Protein AF-A0A2M7H179-F1 (afdb_monomer_lite)

Secondary structure (DSSP, 8-state):
----HHHHHHHHHHHHHHHTTS------EEEEEEESTT-SS--EEEEEEPP-HHHHHHHHHHHHHHHTSS-TT-----SPP--EEEEEE-S---

Radius of gyration: 16.03 Å; chains: 1; bounding box: 42×27×37 Å

Structure (mmCIF, N/CA/C/O backbone):
data_AF-A0A2M7H179-F1
#
_entry.id   AF-A0A2M7H179-F1
#
loop_
_atom_site.group_PDB
_atom_site.id
_atom_site.type_symbol
_atom_site.label_atom_id
_atom_site.label_alt_id
_atom_site.label_comp_id
_atom_site.label_asym_id
_atom_site.label_entity_id
_atom_site.label_seq_id
_atom_site.pdbx_PDB_ins_code
_atom_site.Cartn_x
_atom_site.Cartn_y
_atom_site.Cartn_z
_atom_site.occupancy
_atom_site.B_iso_or_equiv
_atom_site.auth_seq_id
_atom_site.auth_comp_id
_atom_site.auth_asym_id
_atom_site.auth_atom_id
_atom_site.pdbx_PDB_model_num
ATOM 1 N N . GLY A 1 1 ? 4.312 -3.389 12.283 1.00 72.38 1 GLY A N 1
ATOM 2 C CA . GLY A 1 1 ? 3.454 -2.820 13.332 1.00 72.38 1 GLY A CA 1
ATOM 3 C C . GLY A 1 1 ? 3.086 -3.909 14.310 1.00 72.38 1 GLY A C 1
ATOM 4 O O . GLY A 1 1 ? 3.125 -5.075 13.933 1.00 72.38 1 GLY A O 1
ATOM 5 N N . SER A 1 2 ? 2.762 -3.520 15.535 1.00 85.38 2 SER A N 1
ATOM 6 C CA . SER A 1 2 ? 2.171 -4.371 16.568 1.00 85.38 2 SER A CA 1
ATOM 7 C C . SER A 1 2 ? 0.915 -3.653 17.049 1.00 85.38 2 SER A C 1
ATOM 9 O O . SER A 1 2 ? 0.976 -2.438 17.205 1.00 85.38 2 SER A O 1
ATOM 11 N N . LEU A 1 3 ? -0.190 -4.372 17.232 1.00 91.31 3 LEU A N 1
ATOM 12 C CA . LEU A 1 3 ? -1.471 -3.828 17.694 1.00 91.31 3 LEU A CA 1
ATOM 13 C C . LEU A 1 3 ? -2.041 -4.761 18.764 1.00 91.31 3 LEU A C 1
ATOM 15 O O . LEU A 1 3 ? -1.889 -5.978 18.634 1.00 91.31 3 LEU A O 1
ATOM 19 N N . SER A 1 4 ? -2.689 -4.208 19.788 1.00 92.50 4 SER A N 1
ATOM 20 C CA . SER A 1 4 ? -3.566 -4.987 20.671 1.00 92.50 4 SER A CA 1
ATOM 21 C C . SER A 1 4 ? -4.890 -5.336 19.975 1.00 92.50 4 SER A C 1
ATOM 23 O O . SER A 1 4 ? -5.225 -4.775 18.926 1.00 92.50 4 SER A O 1
ATOM 25 N N . ASP A 1 5 ? -5.674 -6.239 20.564 1.00 92.69 5 ASP A N 1
ATOM 26 C CA . ASP A 1 5 ? -6.997 -6.599 20.040 1.00 92.69 5 ASP A CA 1
ATOM 27 C C . ASP A 1 5 ? -7.956 -5.393 20.045 1.00 92.69 5 ASP A C 1
ATOM 29 O O . ASP A 1 5 ? -8.734 -5.194 19.109 1.00 92.69 5 ASP A O 1
ATOM 33 N N . GLU A 1 6 ? -7.865 -4.528 21.058 1.00 90.19 6 GLU A N 1
ATOM 34 C CA . GLU A 1 6 ? -8.649 -3.293 21.140 1.00 90.19 6 GLU A CA 1
ATOM 35 C C . GLU A 1 6 ? -8.257 -2.299 20.039 1.00 90.19 6 GLU A C 1
ATOM 37 O O . GLU A 1 6 ? -9.121 -1.677 19.413 1.00 90.19 6 GLU A O 1
ATOM 42 N N . GLU A 1 7 ? -6.958 -2.167 19.766 1.00 94.06 7 GLU A N 1
ATOM 43 C CA . GLU A 1 7 ? -6.448 -1.316 18.690 1.00 94.06 7 GLU A CA 1
ATOM 44 C C . GLU A 1 7 ? -6.856 -1.852 17.314 1.00 94.06 7 GLU A C 1
ATOM 46 O O . GLU A 1 7 ? -7.247 -1.074 16.440 1.00 94.06 7 GLU A O 1
ATOM 51 N N . LEU A 1 8 ? -6.853 -3.178 17.133 1.00 93.94 8 LEU A N 1
ATOM 52 C CA . LEU A 1 8 ? -7.301 -3.835 15.908 1.00 93.94 8 LEU A CA 1
ATOM 53 C C . LEU A 1 8 ? -8.757 -3.483 15.573 1.00 93.94 8 LEU A C 1
ATOM 55 O O . LEU A 1 8 ? -9.056 -3.159 14.421 1.00 93.94 8 LEU A O 1
ATOM 59 N N . LEU A 1 9 ? -9.660 -3.478 16.561 1.00 94.25 9 LEU A N 1
ATOM 60 C CA . LEU A 1 9 ? -11.052 -3.054 16.355 1.00 94.25 9 LEU A CA 1
ATOM 61 C C . LEU A 1 9 ? -11.141 -1.599 15.872 1.00 94.25 9 LEU A C 1
ATOM 63 O O . LEU A 1 9 ? -11.945 -1.281 14.988 1.00 94.25 9 LEU A O 1
ATOM 67 N N . GLY A 1 10 ? -10.290 -0.726 16.418 1.00 94.62 10 GLY A N 1
ATOM 68 C CA . GLY A 1 10 ? -10.147 0.659 15.974 1.00 94.62 10 GLY A CA 1
ATOM 69 C C . GLY A 1 10 ? -9.713 0.753 14.511 1.00 94.62 10 GLY A C 1
ATOM 70 O O . GLY A 1 10 ? -10.388 1.413 13.715 1.00 94.62 10 GLY A O 1
ATOM 71 N N . VAL A 1 11 ? -8.645 0.038 14.137 1.00 95.69 11 VAL A N 1
ATOM 72 C CA . VAL A 1 11 ? -8.137 -0.009 12.754 1.00 95.69 11 VAL A CA 1
ATOM 73 C C . VAL A 1 11 ? -9.227 -0.477 11.794 1.00 95.69 11 VAL A C 1
ATOM 75 O O . VAL A 1 11 ? -9.500 0.205 10.811 1.00 95.69 11 VAL A O 1
ATOM 78 N N . LEU A 1 12 ? -9.911 -1.584 12.096 1.00 96.31 12 LEU A N 1
ATOM 79 C CA . LEU A 1 12 ? -10.965 -2.131 11.235 1.00 96.31 12 LEU A CA 1
ATOM 80 C C . LEU A 1 12 ? -12.093 -1.120 10.985 1.00 96.31 12 LEU A C 1
ATOM 82 O O . LEU A 1 12 ? -12.551 -0.964 9.849 1.00 96.31 12 LEU A O 1
ATOM 86 N N . LYS A 1 13 ? -12.530 -0.401 12.027 1.00 97.00 13 LYS A N 1
ATOM 87 C CA . LYS A 1 13 ? -13.579 0.622 11.913 1.00 97.00 13 LYS A CA 1
ATOM 88 C C . LYS A 1 13 ? -13.131 1.805 11.050 1.00 97.00 13 LYS A C 1
ATOM 90 O O . LYS A 1 13 ? -13.905 2.271 10.206 1.00 97.00 13 LYS A O 1
ATOM 95 N N . ILE A 1 14 ? -11.896 2.270 11.239 1.00 97.56 14 ILE A N 1
ATOM 96 C CA . ILE A 1 14 ? -11.317 3.376 10.466 1.00 97.56 14 ILE A CA 1
ATOM 97 C C . ILE A 1 14 ? -11.171 2.963 9.002 1.00 97.56 14 ILE A C 1
ATOM 99 O O . ILE A 1 14 ? -11.712 3.636 8.128 1.00 97.56 14 ILE A O 1
ATOM 103 N N . THR A 1 15 ? -10.536 1.821 8.725 1.00 97.50 15 THR A N 1
ATOM 104 C CA . THR A 1 15 ? -10.342 1.308 7.363 1.00 97.50 15 THR A CA 1
ATOM 105 C C . THR A 1 15 ? -11.671 1.129 6.633 1.00 97.50 15 THR A C 1
ATOM 107 O O . THR A 1 15 ? -11.794 1.543 5.480 1.00 97.50 15 THR A O 1
ATOM 110 N N . LYS A 1 16 ? -12.703 0.587 7.295 1.00 98.25 16 LYS A N 1
ATOM 111 C CA . LYS A 1 16 ? -14.042 0.461 6.702 1.00 98.25 16 LYS A CA 1
ATOM 112 C C . LYS A 1 16 ? -14.633 1.821 6.322 1.00 98.25 16 LYS A C 1
ATOM 114 O O . LYS A 1 16 ? -15.148 1.972 5.223 1.00 98.2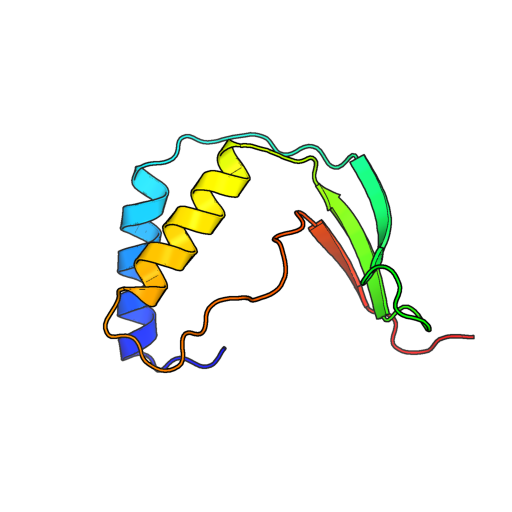5 16 LYS A O 1
ATOM 119 N N . THR A 1 17 ? -14.537 2.807 7.210 1.00 98.25 17 THR A N 1
ATOM 120 C CA . THR A 1 17 ? -15.053 4.162 6.952 1.00 98.25 17 THR A CA 1
ATOM 121 C C . THR A 1 17 ? -14.313 4.837 5.800 1.00 98.25 17 THR A C 1
ATOM 123 O O . THR A 1 17 ? -14.936 5.445 4.936 1.00 98.25 17 THR A O 1
ATOM 126 N N . 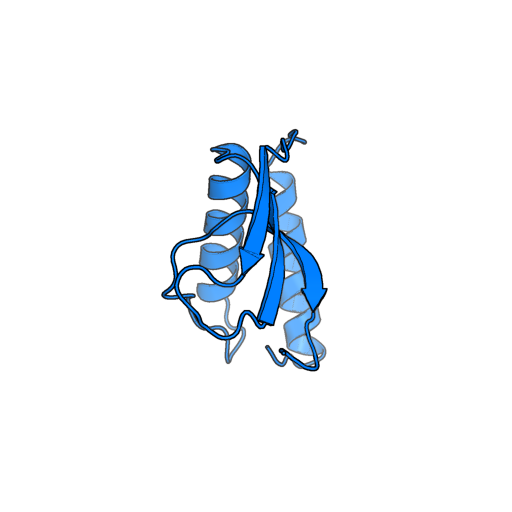VAL A 1 18 ? -12.983 4.715 5.765 1.00 98.31 18 VAL A N 1
ATOM 127 C CA . VAL A 1 18 ? -12.162 5.313 4.708 1.00 98.31 18 VAL A CA 1
ATOM 128 C C . VAL A 1 18 ? -12.498 4.688 3.359 1.00 98.31 18 VAL A C 1
ATOM 130 O O . VAL A 1 18 ? -12.830 5.417 2.431 1.00 98.31 18 VAL A O 1
ATOM 133 N N . THR A 1 19 ? -12.484 3.355 3.267 1.00 96.81 19 THR A N 1
ATOM 134 C CA . THR A 1 19 ? -12.700 2.620 2.006 1.00 96.81 19 THR A CA 1
ATOM 135 C C . THR A 1 19 ? -14.074 2.864 1.381 1.00 96.81 19 THR A C 1
ATOM 137 O O . THR A 1 19 ? -14.172 2.872 0.163 1.00 96.81 19 THR A O 1
ATOM 140 N N . GLN A 1 20 ? -15.111 3.159 2.173 1.00 98.00 20 GLN A N 1
ATOM 141 C CA . GLN A 1 20 ? -16.441 3.530 1.665 1.00 98.00 20 GLN A CA 1
ATOM 142 C C . GLN A 1 20 ? -16.472 4.837 0.856 1.00 98.00 20 GLN A C 1
ATOM 144 O O . GLN A 1 20 ? -17.457 5.099 0.173 1.00 98.00 20 GLN A O 1
ATOM 149 N N . ARG A 1 21 ? -15.428 5.670 0.946 1.00 97.44 21 ARG A N 1
ATOM 150 C CA . ARG A 1 21 ? -15.312 6.937 0.204 1.00 97.44 21 ARG A CA 1
ATOM 151 C C . ARG A 1 21 ? -14.551 6.792 -1.116 1.00 97.44 21 ARG A C 1
ATOM 153 O O . ARG A 1 21 ? -14.403 7.782 -1.828 1.00 97.44 21 ARG A O 1
ATOM 160 N N . HIS A 1 22 ? -14.042 5.599 -1.421 1.00 98.12 22 HIS A N 1
ATOM 161 C CA . HIS A 1 22 ? -13.293 5.327 -2.642 1.00 98.12 22 HIS A CA 1
ATOM 162 C C . HIS A 1 22 ? -14.055 4.327 -3.506 1.00 98.12 22 HIS A C 1
ATOM 164 O O . HIS A 1 22 ? -14.430 3.251 -3.044 1.00 98.12 22 HIS A O 1
ATOM 170 N N . GLU A 1 23 ? -14.237 4.672 -4.776 1.00 97.31 23 GLU A N 1
ATOM 171 C CA . GLU A 1 23 ? -14.755 3.740 -5.773 1.00 97.31 23 GLU A CA 1
ATOM 172 C C . GLU A 1 23 ? -13.699 2.686 -6.136 1.00 97.31 23 GLU A C 1
ATOM 174 O O . GLU A 1 23 ? -12.499 2.957 -6.024 1.00 97.31 23 GLU A O 1
ATOM 179 N N . PRO A 1 24 ? -14.105 1.488 -6.593 1.00 97.75 24 PRO A N 1
ATOM 180 C CA . PRO A 1 24 ? -13.177 0.516 -7.153 1.00 97.75 24 PRO A CA 1
ATOM 181 C C . PRO A 1 24 ? -12.353 1.114 -8.301 1.00 97.75 24 PRO A C 1
ATOM 183 O O . PRO A 1 24 ? -12.883 1.801 -9.172 1.00 97.75 24 PRO A O 1
ATOM 186 N N . PHE A 1 25 ? -11.058 0.806 -8.334 1.00 96.94 25 PHE A N 1
ATOM 187 C CA . PHE A 1 25 ? -10.130 1.288 -9.356 1.00 96.94 25 PHE A CA 1
ATOM 188 C C . PHE A 1 25 ? -9.198 0.169 -9.831 1.00 96.94 25 PHE A C 1
ATOM 190 O O . PHE A 1 25 ? -9.044 -0.862 -9.175 1.00 96.94 25 PHE A O 1
ATOM 197 N N . SER A 1 26 ? -8.586 0.371 -10.998 1.00 96.25 26 SER A N 1
ATOM 198 C CA . SER A 1 26 ? -7.620 -0.566 -11.580 1.00 96.25 26 SER A CA 1
ATOM 199 C C . SER A 1 26 ? -6.188 -0.113 -11.311 1.00 96.25 26 SER A C 1
ATOM 201 O O . SER A 1 26 ? -5.908 1.081 -11.270 1.00 96.25 26 SER A O 1
ATOM 203 N N . ILE A 1 27 ? -5.275 -1.071 -11.155 1.00 95.69 27 ILE A N 1
ATOM 204 C CA . ILE A 1 27 ? -3.837 -0.816 -11.012 1.00 95.69 27 ILE A CA 1
ATOM 205 C C . ILE A 1 27 ? -3.107 -1.603 -12.098 1.00 95.69 27 ILE A C 1
ATOM 207 O O . ILE A 1 27 ? -3.251 -2.823 -12.187 1.00 95.69 27 ILE A O 1
ATOM 211 N N . SER A 1 28 ? -2.290 -0.911 -12.887 1.00 96.44 28 SER A N 1
ATOM 212 C CA . SER A 1 28 ? -1.414 -1.523 -13.887 1.00 96.44 28 SER A CA 1
ATOM 213 C C . SER A 1 28 ? -0.065 -1.882 -13.270 1.00 96.44 28 SER A C 1
ATOM 215 O O . SER A 1 28 ? 0.516 -1.080 -12.539 1.00 96.44 28 SER A O 1
ATOM 217 N N . LEU A 1 29 ? 0.469 -3.063 -13.589 1.00 97.31 29 LEU A N 1
ATOM 218 C CA . LEU A 1 29 ? 1.848 -3.433 -13.260 1.00 97.31 29 LEU A CA 1
ATOM 219 C C . LEU A 1 29 ? 2.736 -3.179 -14.477 1.00 97.31 29 LEU A C 1
ATOM 221 O O . LEU A 1 29 ? 2.475 -3.722 -15.548 1.00 97.31 29 LEU A O 1
ATOM 225 N N . ILE A 1 30 ? 3.774 -2.358 -14.317 1.00 97.44 30 ILE A N 1
ATOM 226 C CA . ILE A 1 30 ? 4.505 -1.785 -15.460 1.00 97.44 30 ILE A CA 1
ATOM 227 C C . ILE A 1 30 ? 5.903 -2.370 -15.665 1.00 97.44 30 ILE A C 1
ATOM 229 O O . ILE A 1 30 ? 6.388 -2.400 -16.793 1.00 97.44 30 ILE A O 1
ATOM 233 N N . LYS A 1 31 ? 6.570 -2.854 -14.609 1.00 97.12 31 LYS A N 1
ATOM 234 C CA . LYS A 1 31 ? 7.886 -3.505 -14.730 1.00 97.12 31 LYS A CA 1
ATOM 235 C C . LYS A 1 31 ? 8.209 -4.397 -13.537 1.00 97.12 31 LYS A C 1
ATOM 237 O O . LYS A 1 31 ? 7.705 -4.176 -12.440 1.00 97.12 31 LYS A O 1
ATOM 242 N N . ILE A 1 32 ? 9.112 -5.356 -13.732 1.00 97.88 32 ILE A N 1
ATOM 243 C CA . ILE A 1 32 ? 9.697 -6.163 -12.654 1.00 97.88 32 ILE A CA 1
ATOM 244 C C . ILE A 1 32 ? 11.151 -5.736 -12.449 1.00 97.88 32 ILE A C 1
ATOM 246 O O . ILE A 1 32 ? 11.890 -5.584 -13.419 1.00 97.88 32 ILE A O 1
ATOM 250 N N . TYR A 1 33 ? 11.567 -5.525 -11.199 1.00 96.75 33 TYR A N 1
ATOM 251 C CA . TYR A 1 33 ? 12.938 -5.130 -10.867 1.00 96.75 33 TYR A CA 1
ATOM 252 C C . TYR A 1 33 ? 13.322 -5.499 -9.425 1.00 96.75 33 TYR A C 1
ATOM 254 O O . TYR A 1 33 ? 12.484 -5.916 -8.623 1.00 96.75 33 TYR A O 1
ATOM 262 N N . TYR A 1 34 ? 14.604 -5.355 -9.079 1.00 96.25 34 TYR A N 1
ATOM 263 C CA . TYR A 1 34 ? 15.081 -5.622 -7.723 1.00 96.25 34 TYR A CA 1
ATOM 264 C C . TYR A 1 34 ? 14.723 -4.508 -6.735 1.00 96.25 34 TYR A C 1
ATOM 266 O O . TYR A 1 34 ? 14.999 -3.329 -6.961 1.00 96.25 34 TYR A O 1
ATOM 274 N N . GLY A 1 35 ? 14.160 -4.912 -5.599 1.00 93.81 35 GLY A N 1
ATOM 275 C CA . GLY A 1 35 ? 13.767 -4.040 -4.504 1.00 93.81 35 GLY A CA 1
ATOM 276 C C . GLY A 1 35 ? 14.591 -4.248 -3.221 1.00 93.81 35 GLY A C 1
ATOM 277 O O . GLY A 1 35 ? 15.061 -5.358 -2.938 1.00 93.81 35 GLY A O 1
ATOM 278 N N . PRO A 1 36 ? 14.707 -3.214 -2.368 1.00 92.12 36 PRO A N 1
ATOM 279 C CA . PRO A 1 36 ? 14.383 -1.814 -2.649 1.00 92.12 36 PRO A CA 1
ATOM 280 C C . PRO A 1 36 ? 15.376 -1.187 -3.649 1.00 92.12 36 PRO A C 1
ATOM 2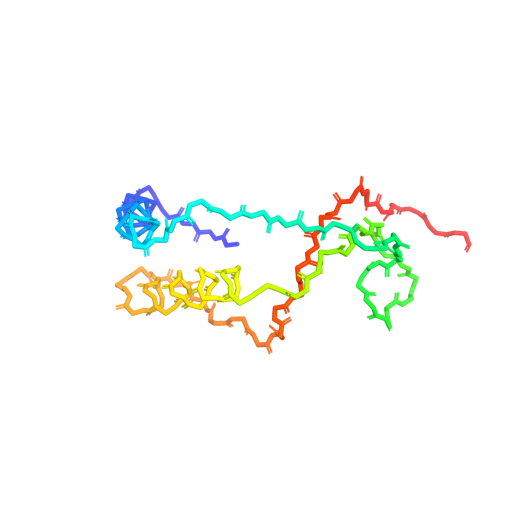82 O O . PRO A 1 36 ? 16.530 -1.621 -3.694 1.00 92.12 36 PRO A O 1
ATOM 285 N N . PRO A 1 37 ? 14.979 -0.143 -4.402 1.00 90.75 37 PRO A N 1
ATOM 286 C CA . PRO A 1 37 ? 15.886 0.584 -5.281 1.00 90.75 37 PRO A CA 1
ATOM 287 C C . PRO A 1 37 ? 17.153 1.037 -4.547 1.00 90.75 37 PRO A C 1
ATOM 289 O O . PRO A 1 37 ? 17.092 1.443 -3.385 1.00 90.75 37 PRO A O 1
ATOM 292 N N . LYS A 1 38 ? 18.293 1.025 -5.248 1.00 90.12 38 LYS A N 1
ATOM 293 C CA . LYS A 1 38 ? 19.596 1.509 -4.747 1.00 90.12 38 LYS A CA 1
ATOM 294 C C . LYS A 1 38 ? 20.148 0.745 -3.531 1.00 90.12 38 LYS A C 1
ATOM 296 O O . LYS A 1 38 ? 21.078 1.226 -2.890 1.00 90.12 38 LYS A O 1
ATOM 301 N N . LYS A 1 39 ? 19.612 -0.440 -3.212 1.00 90.38 39 LYS A N 1
ATOM 302 C CA . LYS A 1 39 ? 20.122 -1.302 -2.140 1.00 90.38 39 LYS A CA 1
ATOM 303 C C . LYS A 1 39 ? 20.746 -2.572 -2.715 1.00 90.38 39 LYS A C 1
ATOM 305 O O . LYS A 1 39 ? 20.037 -3.390 -3.292 1.00 90.38 39 LYS A O 1
ATOM 310 N N . MET A 1 40 ? 22.056 -2.724 -2.514 1.00 90.62 40 MET A N 1
ATOM 311 C CA . MET A 1 40 ? 22.830 -3.907 -2.902 1.00 90.62 40 MET A CA 1
ATOM 312 C C . MET A 1 40 ? 23.434 -4.591 -1.658 1.00 90.62 40 MET A C 1
ATOM 314 O O . MET A 1 40 ? 23.878 -3.879 -0.754 1.00 90.62 40 MET A O 1
ATOM 318 N N . PRO A 1 41 ? 23.456 -5.935 -1.589 1.00 92.56 41 PRO A N 1
ATOM 319 C CA . PRO A 1 41 ? 22.773 -6.851 -2.505 1.00 92.56 41 PRO A CA 1
ATOM 320 C C . PRO A 1 41 ? 21.239 -6.689 -2.430 1.00 92.56 41 PRO A C 1
ATOM 322 O O . PRO A 1 41 ? 20.712 -6.237 -1.402 1.00 92.56 41 PRO A O 1
ATOM 325 N N . PRO A 1 42 ? 20.505 -7.001 -3.513 1.00 94.81 42 PRO A N 1
ATOM 326 C CA . PRO A 1 42 ? 19.059 -6.865 -3.529 1.00 94.81 42 PRO A CA 1
ATOM 327 C C . PRO A 1 42 ? 18.422 -7.849 -2.550 1.00 94.81 42 PRO A C 1
ATOM 329 O O . PRO A 1 42 ? 18.905 -8.956 -2.322 1.00 94.81 42 PRO A O 1
ATOM 332 N N . ARG A 1 43 ? 17.302 -7.438 -1.953 1.00 95.62 43 ARG A N 1
ATOM 333 C CA . ARG A 1 43 ? 16.598 -8.249 -0.945 1.00 95.62 43 ARG A CA 1
ATOM 334 C C . ARG A 1 43 ? 15.310 -8.852 -1.477 1.00 95.62 43 ARG A C 1
ATOM 336 O O . ARG A 1 43 ? 14.765 -9.766 -0.860 1.00 95.62 43 ARG A O 1
ATOM 343 N N . MET A 1 44 ? 14.766 -8.284 -2.547 1.00 96.88 44 MET A N 1
ATOM 344 C CA . MET A 1 44 ? 13.432 -8.589 -3.046 1.00 96.88 44 MET A CA 1
ATOM 345 C C . MET A 1 44 ? 13.380 -8.472 -4.566 1.00 96.88 44 MET A C 1
ATOM 347 O O . MET A 1 44 ? 14.135 -7.711 -5.167 1.00 96.88 44 MET A O 1
ATOM 351 N N . VAL A 1 45 ? 12.430 -9.184 -5.160 1.00 97.12 45 VAL A N 1
ATOM 352 C CA . VAL A 1 45 ? 11.960 -8.963 -6.529 1.00 97.12 45 VAL A CA 1
ATOM 353 C C . VAL A 1 45 ? 10.596 -8.290 -6.429 1.00 97.12 45 VAL A C 1
ATOM 355 O O . VAL A 1 45 ? 9.709 -8.797 -5.738 1.00 97.12 45 VAL A O 1
ATOM 358 N N . TRP A 1 46 ? 10.435 -7.136 -7.068 1.00 97.75 46 TRP A N 1
ATOM 359 C CA . TRP A 1 46 ? 9.214 -6.334 -7.050 1.00 97.75 46 TRP A CA 1
ATOM 360 C C . TRP A 1 46 ? 8.591 -6.260 -8.441 1.00 97.75 46 TRP A C 1
ATOM 362 O O . TRP A 1 46 ? 9.311 -6.095 -9.422 1.00 97.75 46 TRP A O 1
ATOM 372 N N . ALA A 1 47 ? 7.261 -6.319 -8.511 1.00 98.00 47 ALA A N 1
ATOM 373 C CA . ALA A 1 47 ? 6.491 -5.776 -9.627 1.00 98.00 47 ALA A CA 1
ATOM 374 C C . ALA A 1 47 ? 6.073 -4.344 -9.271 1.00 98.00 47 ALA A C 1
ATOM 376 O O . ALA A 1 47 ? 5.425 -4.133 -8.246 1.00 98.00 47 ALA A O 1
ATOM 377 N N . GLU A 1 48 ? 6.468 -3.369 -10.082 1.00 97.19 48 GLU A N 1
ATOM 378 C CA . GLU A 1 48 ? 6.078 -1.968 -9.931 1.00 97.19 48 GLU A CA 1
ATOM 379 C C . GLU A 1 48 ? 4.635 -1.766 -10.377 1.00 97.19 48 GLU A C 1
ATOM 381 O O . GLU A 1 48 ? 4.272 -2.178 -11.480 1.00 97.19 48 GLU A O 1
ATOM 386 N N . GLY A 1 49 ? 3.845 -1.096 -9.544 1.00 96.44 49 GLY A N 1
ATOM 387 C CA . GLY A 1 49 ? 2.563 -0.538 -9.944 1.00 96.44 49 GLY A CA 1
ATOM 388 C C . GLY A 1 49 ? 2.739 0.852 -10.550 1.00 96.44 49 GLY A C 1
ATOM 389 O O . GLY A 1 49 ? 3.590 1.632 -10.118 1.00 96.44 49 GLY A O 1
ATOM 390 N N . GLU A 1 50 ? 1.920 1.173 -11.542 1.00 95.19 50 GLU A N 1
ATOM 391 C CA . GLU A 1 50 ? 1.815 2.524 -12.081 1.00 95.19 50 GLU A CA 1
ATOM 392 C C . GLU A 1 50 ? 1.387 3.523 -10.993 1.00 95.19 50 GLU A C 1
ATOM 394 O O . GLU A 1 50 ? 0.682 3.184 -10.037 1.00 95.19 50 GLU A O 1
ATOM 399 N N . LYS A 1 51 ? 1.817 4.782 -11.131 1.00 92.75 51 LYS A N 1
ATOM 400 C CA . LYS A 1 51 ? 1.317 5.857 -10.272 1.00 92.75 51 LYS A CA 1
ATOM 401 C C . LYS A 1 51 ? -0.162 6.088 -10.583 1.00 92.75 51 LYS A C 1
ATOM 403 O O . LYS A 1 51 ? -0.494 6.467 -11.699 1.00 92.75 51 LYS A O 1
ATOM 408 N N . SER A 1 52 ? -1.016 5.912 -9.581 1.00 93.81 52 SER A N 1
ATOM 409 C CA . SER A 1 52 ? -2.458 6.160 -9.657 1.00 93.81 52 SER A CA 1
ATOM 410 C C . SER A 1 52 ? -2.847 7.208 -8.618 1.00 93.81 52 SER A C 1
ATOM 412 O O . SER A 1 52 ? -2.399 7.157 -7.468 1.00 93.81 52 SER A O 1
ATOM 414 N N . GLU A 1 53 ? -3.672 8.168 -9.034 1.00 95.00 53 GLU A N 1
ATOM 415 C CA . GLU A 1 53 ? -4.222 9.186 -8.141 1.00 95.00 53 GLU A CA 1
ATOM 416 C C . GLU A 1 53 ? -5.164 8.546 -7.113 1.00 95.00 53 GLU A C 1
ATOM 418 O O . GLU A 1 53 ? -5.128 8.893 -5.935 1.00 95.00 53 GLU A O 1
ATOM 423 N N . GLU A 1 54 ? -5.956 7.564 -7.538 1.00 96.88 54 GLU A N 1
ATOM 424 C CA . GLU A 1 54 ? -6.881 6.798 -6.706 1.00 96.88 54 GLU A CA 1
ATOM 425 C C . GLU A 1 54 ? -6.140 6.042 -5.601 1.00 96.88 54 GLU A C 1
ATOM 427 O O . GLU A 1 54 ? -6.493 6.155 -4.425 1.00 96.88 54 GLU A O 1
ATOM 432 N N . LEU A 1 55 ? -5.066 5.332 -5.959 1.00 96.19 55 LEU A N 1
ATOM 433 C CA . LEU A 1 55 ? -4.249 4.600 -4.996 1.00 96.19 55 LEU A CA 1
ATOM 434 C C . LEU A 1 55 ? -3.518 5.545 -4.033 1.00 96.19 55 LEU A C 1
ATOM 436 O O . LEU A 1 55 ? -3.443 5.263 -2.837 1.00 96.19 55 LEU A O 1
ATOM 440 N N . GLY A 1 56 ? -3.002 6.669 -4.542 1.00 95.00 56 GLY A N 1
ATOM 441 C CA . GLY A 1 56 ? -2.367 7.702 -3.724 1.00 95.00 56 GLY A CA 1
ATOM 442 C C . GLY A 1 56 ? -3.336 8.307 -2.707 1.00 95.00 56 GLY A C 1
ATOM 443 O O . GLY A 1 56 ? -3.012 8.379 -1.524 1.00 95.00 56 GLY A O 1
ATOM 444 N N . LYS A 1 57 ? -4.554 8.660 -3.138 1.00 96.56 57 LYS A N 1
ATOM 445 C CA . LYS A 1 57 ? -5.617 9.159 -2.253 1.00 96.56 57 LYS A CA 1
ATOM 446 C C . LYS A 1 57 ? -5.997 8.133 -1.193 1.00 96.56 57 LYS A C 1
ATOM 448 O O . LYS A 1 57 ? -6.043 8.487 -0.022 1.00 96.56 57 LYS A O 1
ATOM 453 N N . LEU A 1 58 ? -6.210 6.871 -1.575 1.00 97.19 58 LEU A N 1
ATOM 454 C CA . LEU A 1 58 ? -6.526 5.808 -0.617 1.00 97.19 58 LEU A CA 1
ATOM 455 C C . LEU A 1 58 ? -5.415 5.643 0.430 1.00 97.19 58 LEU A C 1
ATOM 457 O O . LEU A 1 58 ? -5.704 5.533 1.620 1.00 97.19 58 LEU A O 1
ATOM 461 N N . GLN A 1 59 ? -4.148 5.644 0.003 1.00 96.12 59 GLN A N 1
ATOM 462 C CA . GLN A 1 59 ? -3.004 5.555 0.910 1.00 96.12 59 GLN A CA 1
ATOM 463 C C . GLN A 1 59 ? -2.974 6.732 1.890 1.00 96.12 59 GLN A C 1
ATOM 465 O O . GLN A 1 59 ? -2.872 6.509 3.096 1.00 96.12 59 GLN A O 1
ATOM 470 N N . SER A 1 60 ? -3.095 7.961 1.383 1.00 95.62 60 SER A N 1
ATOM 471 C CA . SER A 1 60 ? -3.027 9.174 2.200 1.00 95.6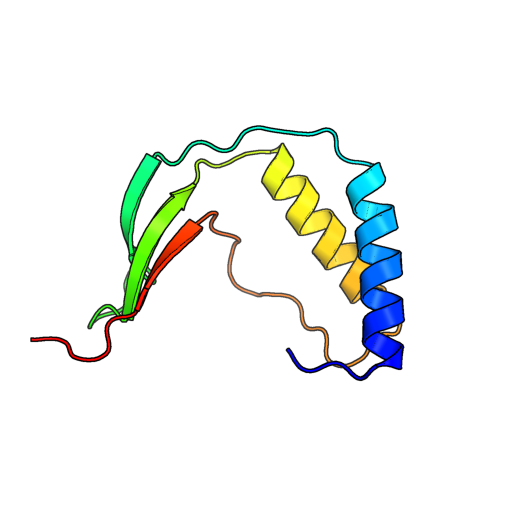2 60 SER A CA 1
ATOM 472 C C . SER A 1 60 ? -4.211 9.282 3.161 1.00 95.62 60 SER A C 1
ATOM 474 O O . SER A 1 60 ? -4.031 9.622 4.328 1.00 95.62 60 SER A O 1
ATOM 476 N N . ASP A 1 61 ? -5.419 8.936 2.718 1.00 97.62 61 ASP A N 1
ATOM 477 C CA . ASP A 1 61 ? -6.614 8.959 3.560 1.00 97.62 61 ASP A CA 1
ATOM 478 C C . ASP A 1 61 ? -6.556 7.912 4.674 1.00 97.62 61 ASP A C 1
ATOM 480 O O . ASP A 1 61 ? -6.968 8.199 5.803 1.00 97.62 61 ASP A O 1
ATOM 484 N N . LEU A 1 62 ? -6.031 6.715 4.385 1.00 96.69 62 LEU A N 1
ATOM 485 C CA . LEU A 1 62 ? -5.795 5.690 5.401 1.00 96.69 62 LEU A CA 1
ATOM 486 C C . LEU A 1 62 ? -4.741 6.149 6.410 1.00 96.69 62 LEU A C 1
ATOM 488 O O . LEU A 1 62 ? -5.004 6.078 7.608 1.00 96.69 62 LEU A O 1
ATOM 492 N N . GLU A 1 63 ? -3.586 6.639 5.951 1.00 95.56 63 GLU A N 1
ATOM 493 C CA . GLU A 1 63 ? -2.506 7.101 6.831 1.00 95.56 63 GLU A CA 1
ATOM 494 C C . GLU A 1 63 ? -2.982 8.241 7.739 1.00 95.56 63 GLU A C 1
ATOM 496 O O . GLU A 1 63 ? -2.897 8.126 8.961 1.00 95.56 63 GLU A O 1
ATOM 501 N N . ASN A 1 64 ? -3.587 9.287 7.171 1.00 95.81 64 ASN A N 1
ATOM 502 C CA . ASN A 1 64 ? -4.078 10.434 7.935 1.00 95.81 64 ASN A CA 1
ATOM 503 C C . ASN A 1 64 ? -5.149 10.034 8.961 1.00 95.81 64 ASN A C 1
ATOM 505 O O . ASN A 1 64 ? -5.109 10.485 10.105 1.00 95.81 64 ASN A O 1
ATOM 509 N N . SER A 1 65 ? -6.096 9.169 8.579 1.00 96.94 65 SER A N 1
ATOM 510 C CA . SER A 1 65 ? -7.178 8.750 9.483 1.00 96.94 65 SER A CA 1
ATOM 511 C C . SER A 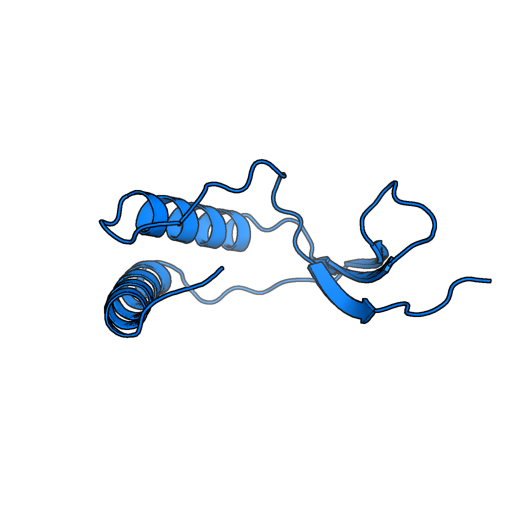1 65 ? -6.675 7.852 10.614 1.00 96.94 65 SER A C 1
ATOM 513 O O . SER A 1 65 ? -7.181 7.928 11.733 1.00 96.94 65 SER A O 1
ATOM 515 N N . LEU A 1 66 ? -5.686 7.000 10.334 1.00 95.44 66 LEU A N 1
ATOM 516 C CA . LEU A 1 66 ? -5.073 6.126 11.330 1.00 95.44 66 LEU A CA 1
ATOM 517 C C . LEU A 1 66 ? -4.183 6.922 12.296 1.00 95.44 66 LEU A C 1
ATOM 519 O O . LEU A 1 66 ? -4.285 6.721 13.505 1.00 95.44 66 LEU A O 1
ATOM 523 N N . LEU A 1 67 ? -3.383 7.870 11.799 1.00 94.38 67 LEU A N 1
ATOM 524 C CA . LEU A 1 67 ? -2.521 8.726 12.628 1.00 94.38 67 LEU A CA 1
ATOM 525 C C . LEU A 1 67 ? -3.302 9.731 13.484 1.00 94.38 67 LEU A C 1
ATOM 527 O O . LEU A 1 67 ? -2.858 10.078 14.573 1.00 94.38 67 LEU A O 1
ATOM 531 N N . ALA A 1 68 ? -4.469 10.187 13.024 1.00 94.81 68 ALA A N 1
ATOM 532 C CA . ALA A 1 68 ? -5.352 11.052 13.810 1.00 94.81 68 ALA A CA 1
ATOM 533 C C . ALA A 1 68 ? -6.140 10.294 14.898 1.00 94.81 68 ALA A C 1
ATOM 535 O O . ALA A 1 68 ? -6.854 10.909 15.693 1.00 94.81 68 ALA A O 1
ATOM 536 N N . SER A 1 69 ? -6.061 8.961 14.921 1.00 93.50 69 SER A N 1
ATOM 537 C CA . SER A 1 69 ? -6.786 8.122 15.873 1.00 93.50 69 SER A CA 1
ATOM 538 C C . SER A 1 69 ? -6.040 7.992 17.212 1.00 93.50 69 SER A C 1
ATOM 540 O O . SER A 1 69 ? -4.835 8.221 17.278 1.00 93.50 69 SER A O 1
ATOM 542 N N . PRO A 1 70 ? -6.715 7.577 18.300 1.00 91.12 70 PRO A N 1
ATOM 543 C CA . PRO A 1 70 ? -6.063 7.358 19.594 1.00 91.12 70 PRO A CA 1
ATOM 544 C C . PRO A 1 70 ? -5.217 6.069 19.660 1.00 91.12 70 PRO A C 1
ATOM 546 O O . PRO A 1 70 ? -4.739 5.722 20.742 1.00 91.12 70 PRO A O 1
ATOM 549 N N . ILE A 1 71 ? -5.062 5.338 18.549 1.00 90.50 71 ILE A N 1
ATOM 550 C CA . ILE A 1 71 ? -4.277 4.099 18.482 1.00 90.50 71 ILE A CA 1
ATOM 551 C C . ILE A 1 71 ? -2.798 4.444 18.668 1.00 90.50 71 ILE A C 1
ATOM 553 O O . ILE A 1 71 ? -2.255 5.304 17.972 1.00 90.50 71 ILE A O 1
ATOM 557 N N . LYS A 1 72 ? -2.134 3.784 19.619 1.00 85.12 72 LYS A N 1
ATOM 558 C CA . LYS A 1 72 ? -0.746 4.097 19.963 1.00 85.12 72 LYS A CA 1
ATOM 559 C C . LYS A 1 72 ? 0.215 3.347 19.042 1.00 85.12 72 LYS A C 1
ATOM 561 O O . LYS A 1 72 ? -0.109 2.310 18.477 1.00 85.12 72 LYS A O 1
ATOM 566 N N . GLY A 1 73 ? 1.427 3.880 18.885 1.00 82.19 73 GLY A N 1
ATOM 567 C CA . GLY A 1 73 ? 2.496 3.213 18.130 1.00 82.19 73 GLY A CA 1
ATOM 568 C C . GLY A 1 73 ? 2.323 3.218 16.607 1.00 82.19 73 GLY A C 1
ATOM 569 O O . GLY A 1 73 ? 3.085 2.547 15.910 1.00 82.19 73 GLY A O 1
ATOM 570 N N . LEU A 1 74 ? 1.349 3.967 16.082 1.00 86.62 74 LEU A N 1
ATOM 571 C CA . LEU A 1 74 ? 1.287 4.296 14.663 1.00 86.62 74 LEU A CA 1
ATOM 572 C C . LEU A 1 74 ? 2.217 5.476 14.383 1.00 86.62 74 LEU A C 1
ATOM 574 O O . LEU A 1 74 ? 2.099 6.536 14.994 1.00 86.62 74 LEU A O 1
ATOM 578 N N . GLU A 1 75 ? 3.138 5.277 13.450 1.00 86.19 75 GLU A N 1
ATOM 579 C CA . GLU A 1 75 ? 4.099 6.284 13.012 1.00 86.19 75 GLU A CA 1
ATOM 580 C C . GLU A 1 75 ? 3.890 6.555 11.525 1.00 86.19 75 GLU A C 1
ATOM 582 O O . GLU A 1 75 ? 3.568 5.641 10.760 1.00 86.19 75 GLU A O 1
ATOM 587 N N . SER A 1 76 ? 4.069 7.813 11.120 1.00 86.25 76 SER A N 1
ATOM 588 C CA . SER A 1 76 ? 4.029 8.171 9.704 1.00 86.25 76 SER A CA 1
ATOM 589 C C . SER A 1 76 ? 5.226 7.570 8.974 1.00 86.25 76 SER A C 1
ATOM 591 O O . SER A 1 76 ? 6.346 7.522 9.495 1.00 86.25 76 SER A O 1
ATOM 593 N N . GLU A 1 77 ? 4.993 7.115 7.749 1.00 87.00 77 GLU A N 1
ATOM 594 C CA . GLU A 1 77 ? 6.055 6.589 6.909 1.00 87.00 77 GLU A CA 1
ATOM 595 C C . GLU A 1 77 ? 6.808 7.746 6.240 1.00 87.00 77 GLU A C 1
ATOM 597 O O . GLU A 1 77 ? 6.279 8.476 5.410 1.00 87.00 77 GLU A O 1
ATOM 602 N N . SER A 1 78 ? 8.094 7.889 6.565 1.00 87.25 78 SER A N 1
ATOM 603 C CA . SER A 1 78 ? 8.941 8.938 5.973 1.00 87.25 78 SER A CA 1
ATOM 604 C C . SER A 1 78 ? 9.282 8.690 4.500 1.00 87.25 78 SER A C 1
ATOM 606 O O . SER A 1 78 ? 9.686 9.606 3.780 1.0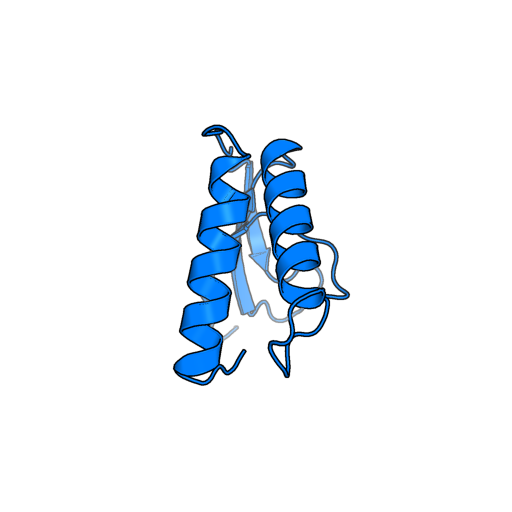0 87.25 78 SER A O 1
ATOM 608 N N . ARG A 1 79 ? 9.166 7.443 4.034 1.00 88.75 79 ARG A N 1
ATOM 609 C CA . ARG A 1 79 ? 9.443 7.079 2.644 1.00 88.75 79 ARG A CA 1
ATOM 610 C C . ARG A 1 79 ? 8.253 7.427 1.764 1.00 88.75 79 ARG A C 1
ATOM 612 O O . ARG A 1 79 ? 7.123 7.059 2.060 1.00 88.75 79 ARG A O 1
ATOM 619 N N . SER A 1 80 ? 8.530 8.028 0.610 1.00 87.44 80 SER A N 1
ATOM 620 C CA . SER A 1 80 ? 7.507 8.209 -0.418 1.00 87.44 80 SER A CA 1
ATOM 621 C C . SER A 1 80 ? 6.879 6.867 -0.790 1.00 87.44 80 SER A C 1
ATOM 623 O O . SER A 1 80 ? 7.588 5.884 -1.032 1.00 87.44 80 SER A O 1
ATOM 625 N N . TYR A 1 81 ? 5.550 6.843 -0.864 1.00 89.94 81 TYR A N 1
ATOM 626 C CA . TYR A 1 81 ? 4.819 5.659 -1.281 1.00 89.94 81 TYR A CA 1
ATOM 627 C C . TYR A 1 81 ? 5.218 5.256 -2.706 1.00 89.94 81 TYR A C 1
ATOM 629 O O . TYR A 1 81 ? 5.186 6.059 -3.640 1.00 89.94 81 TYR A O 1
ATOM 637 N N . ALA A 1 82 ? 5.606 3.994 -2.862 1.00 91.44 82 ALA A N 1
ATOM 638 C CA . ALA A 1 82 ? 5.938 3.388 -4.142 1.00 91.44 82 ALA A CA 1
ATOM 639 C C . ALA A 1 82 ? 5.007 2.187 -4.341 1.00 91.44 82 ALA A C 1
ATOM 641 O O . ALA A 1 82 ? 5.192 1.188 -3.644 1.00 91.44 82 ALA A O 1
ATOM 642 N N . PRO A 1 83 ? 4.009 2.251 -5.239 1.00 94.94 83 PRO A N 1
ATOM 643 C CA . PRO A 1 83 ? 3.131 1.119 -5.523 1.00 94.94 83 PRO A CA 1
ATOM 644 C C . PRO A 1 83 ? 3.948 -0.084 -6.006 1.00 94.94 83 PRO A C 1
ATOM 646 O O . PRO A 1 83 ? 4.639 -0.008 -7.021 1.00 94.94 83 PRO A O 1
ATOM 649 N N . HIS A 1 84 ? 3.913 -1.196 -5.275 1.00 96.00 84 HIS A N 1
ATOM 650 C CA . HIS A 1 84 ? 4.600 -2.417 -5.692 1.00 96.00 84 HIS A CA 1
ATOM 651 C C . HIS A 1 84 ? 4.005 -3.666 -5.046 1.00 96.00 84 HIS A C 1
ATOM 653 O O . HIS A 1 84 ? 3.424 -3.619 -3.963 1.00 96.00 84 HIS A O 1
ATOM 659 N N . ILE A 1 85 ? 4.236 -4.806 -5.696 1.00 97.38 85 ILE A N 1
ATOM 660 C CA . ILE A 1 85 ? 3.987 -6.139 -5.150 1.00 97.38 85 ILE A CA 1
ATOM 661 C C . ILE A 1 85 ? 5.335 -6.834 -4.985 1.00 97.38 85 ILE A C 1
ATOM 663 O O . ILE A 1 85 ? 6.127 -6.914 -5.925 1.00 97.38 85 ILE A O 1
ATOM 667 N N . THR A 1 86 ? 5.612 -7.357 -3.790 1.00 97.31 86 THR A N 1
ATOM 668 C CA . THR A 1 86 ? 6.785 -8.217 -3.587 1.00 97.31 86 THR A CA 1
ATOM 669 C C . THR A 1 86 ? 6.498 -9.602 -4.161 1.00 97.31 86 THR A C 1
ATOM 671 O O . THR A 1 86 ? 5.679 -10.329 -3.611 1.00 97.31 86 THR A O 1
ATOM 674 N N . LEU A 1 87 ? 7.190 -9.968 -5.244 1.00 97.75 87 LEU A N 1
ATOM 675 C CA . LEU A 1 87 ? 7.074 -11.277 -5.898 1.00 97.75 87 LEU A CA 1
ATOM 676 C C . LEU A 1 87 ? 7.912 -12.353 -5.199 1.00 97.75 87 LEU A C 1
ATOM 678 O O . LEU A 1 87 ? 7.559 -13.526 -5.197 1.00 97.75 87 LEU A O 1
ATOM 682 N N . GLY A 1 88 ? 9.032 -11.955 -4.595 1.00 97.25 88 GLY A N 1
ATOM 683 C CA . GLY A 1 88 ? 9.929 -12.873 -3.906 1.00 97.25 88 GLY A CA 1
ATOM 684 C C . GLY A 1 88 ? 10.915 -12.148 -3.002 1.00 97.25 88 GLY A C 1
ATOM 685 O O . GLY A 1 88 ? 11.214 -10.968 -3.199 1.00 97.25 88 GLY A O 1
ATOM 686 N N . ARG A 1 89 ? 11.422 -12.863 -1.994 1.00 96.88 89 ARG A N 1
ATOM 687 C CA . ARG A 1 89 ? 12.482 -12.395 -1.093 1.00 96.88 89 ARG A CA 1
ATOM 688 C C . ARG A 1 89 ? 13.736 -13.228 -1.314 1.00 96.88 89 ARG A C 1
ATOM 690 O O . ARG A 1 89 ? 13.677 -14.453 -1.314 1.00 96.88 89 ARG A O 1
ATOM 697 N N . ILE A 1 90 ? 14.861 -12.547 -1.461 1.00 95.75 90 ILE A N 1
ATOM 698 C CA . ILE A 1 90 ? 16.171 -13.144 -1.698 1.00 95.75 90 ILE A CA 1
ATOM 699 C C . ILE A 1 90 ? 16.790 -13.458 -0.333 1.00 95.75 90 ILE A C 1
ATOM 701 O O . ILE A 1 90 ? 16.933 -12.564 0.504 1.00 95.75 90 ILE A O 1
ATOM 705 N N . LYS A 1 91 ? 17.102 -14.736 -0.085 1.00 93.62 91 LYS A N 1
ATOM 706 C CA . LYS A 1 91 ? 17.727 -15.201 1.170 1.00 93.62 91 LYS A CA 1
ATOM 707 C C . LYS A 1 91 ? 19.251 -15.286 1.082 1.00 93.62 91 LYS A C 1
ATOM 709 O O . LYS A 1 91 ? 19.916 -15.069 2.087 1.00 93.62 91 LYS A O 1
ATOM 714 N N . ALA A 1 92 ? 19.774 -15.586 -0.102 1.00 92.06 92 ALA A N 1
ATOM 715 C CA . ALA A 1 92 ? 21.195 -15.644 -0.412 1.00 92.06 92 ALA A CA 1
ATOM 716 C C . ALA A 1 92 ? 21.427 -14.933 -1.749 1.00 92.06 92 ALA A C 1
ATOM 718 O O . ALA A 1 92 ? 20.579 -15.014 -2.638 1.00 92.06 92 ALA A O 1
ATOM 719 N N . TRP A 1 93 ? 22.536 -14.207 -1.843 1.00 84.81 93 TRP A N 1
ATOM 720 C CA . TRP A 1 93 ? 22.946 -13.452 -3.020 1.00 84.81 93 TRP A CA 1
ATOM 721 C C . TRP A 1 93 ? 24.354 -13.900 -3.407 1.00 84.81 93 TRP A C 1
ATOM 723 O O . TRP A 1 93 ? 25.196 -14.028 -2.517 1.00 84.81 93 TRP A O 1
ATOM 733 N N . GLU A 1 94 ? 24.554 -14.180 -4.693 1.00 77.38 94 GLU A N 1
ATOM 734 C CA . GLU A 1 94 ? 25.821 -14.655 -5.267 1.00 77.38 94 GLU A CA 1
ATOM 735 C C . GLU A 1 94 ? 26.795 -13.506 -5.562 1.00 77.38 94 GLU A C 1
ATOM 737 O O . GLU A 1 94 ? 26.336 -12.396 -5.938 1.00 77.38 94 GLU A O 1
#

Foldseek 3Di:
DDFDPVLVVVLVVQLVVLVVVADDDDKDFDDWDFPDPPDPPGFFIKGFIDDDPRVVSSVVSSLVSSVPDPGPPRDDDPDDDTDIDTPDTDPDDD

Sequence (94 aa):
GSLSDEELLGVLKITKTVTQRHEPFSISLIKIYYGPPKKMPPRMVWAEGEKSEELGKLQSDLENSLLASPIKGLESESRSYAPHITLGRIKAWE

pLDDT: mean 93.83, std 4.68, range [72.38, 98.31]

InterPro domains:
  IPR009097 Cyclic phosphodiesterase [SSF55144] (3-92)

Organism: NCBI:txid1974716